Protein AF-A0A6A4YW68-F1 (afdb_monomer)

Sequence (119 aa):
HVTNDAQNQPQPSDTRAFSNYSYSSSSVVDDKGRRVRSVRRRYEDANGRLKAVHERTLDGKTLVTTWNKANKDDQGTHETVCPEGSTPDEFEAQWKDTPFAKAHNEALPADTANEQIQA

Mean predicted aligned error: 10.87 Å

Foldseek 3Di:
DDDDDDDDDPDPDLDPWDKDKDWDKDWDQFPVRKIKIWIWIWIATSQGWIKIWIWIDTRNKIKIWIWTAGGPPGPIDIDIDTPDDDDPVVVVVVVCRGPVNVVVVVPDDPPPPDCVTPD

Radius of gyration: 21.26 Å; Cα contacts (8 Å, |Δi|>4): 185; chains: 1; bounding box: 58×58×48 Å

Organism: NCBI:txid120398

pLDDT: mean 79.71, std 19.31, range [36.06, 96.0]

Secondary structure (DSSP, 8-state):
----------PPPS----EEEEEEEEEEE-TTS-EEEEEEEEEEETT--EEEEEEEEETTEEEEEEEEESSTT---EEEEE--SSS-HHHHHHHHTTSHHHHHHHHHS-TT-TT-TTT-

Solvent-accessible surface area (backbone atoms only — not comparable to full-atom values): 7223 Å² total; per-residue (Å²): 139,88,79,87,84,76,84,84,72,84,73,76,70,97,68,69,86,46,75,49,77,48,78,50,75,50,73,49,68,40,100,84,71,40,56,37,36,45,34,41,38,37,39,39,36,64,66,40,27,34,40,32,38,41,39,38,35,48,77,92,40,41,42,38,38,37,39,39,22,82,26,71,88,47,91,52,49,79,48,78,47,41,71,74,94,61,54,63,67,62,50,51,64,56,45,58,76,31,67,69,42,46,53,48,63,72,71,47,68,97,85,64,87,80,61,84,74,80,120

Nearest PDB structures (foldseek):
  5xfm-assembly2_B  TM=4.827E-01  e=1.754E+00  Bacteroides thetaiotaomicron
  7x86-assembly1_A  TM=5.516E-01  e=5.245E+00  Micromonospora sp.
  6isl-assembly1_B-2  TM=3.684E-01  e=4.213E+00  Streptomyces xi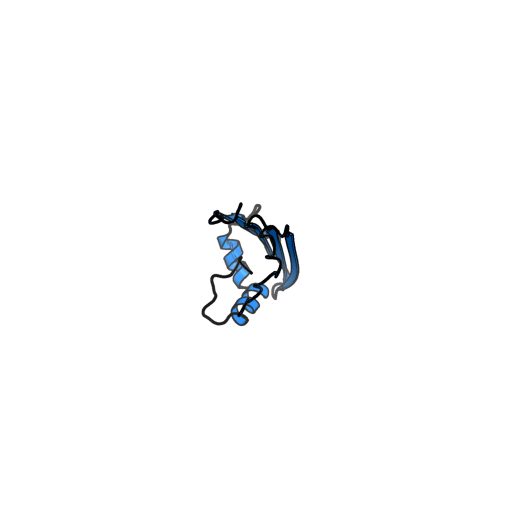amenensis 318
  6jjt-assembly1_D  TM=2.840E-01  e=7.285E+00  Penicillium herquei

Structure (mmCIF, N/CA/C/O backbone):
data_AF-A0A6A4YW68-F1
#
_entry.id   AF-A0A6A4YW68-F1
#
loop_
_atom_site.group_PDB
_atom_site.id
_atom_site.type_symbol
_atom_site.label_atom_id
_atom_site.label_alt_id
_atom_site.label_comp_id
_atom_site.label_asym_id
_atom_site.label_entity_id
_atom_site.label_seq_id
_atom_site.pdbx_PDB_ins_code
_atom_site.Cartn_x
_atom_site.Cartn_y
_atom_site.Cartn_z
_atom_site.occupancy
_atom_site.B_iso_or_equiv
_atom_site.auth_seq_id
_atom_site.auth_comp_id
_atom_site.auth_asym_id
_atom_site.auth_atom_id
_atom_site.pdbx_PDB_model_num
ATOM 1 N N . HIS A 1 1 ? 37.398 -44.244 -32.318 1.00 38.28 1 HIS A N 1
ATOM 2 C CA . HIS A 1 1 ? 37.098 -42.806 -32.445 1.00 38.28 1 HIS A CA 1
ATOM 3 C C . HIS A 1 1 ? 35.786 -42.549 -31.729 1.00 38.28 1 HIS A C 1
ATOM 5 O O . HIS A 1 1 ? 34.819 -43.239 -32.016 1.00 38.28 1 HIS A O 1
ATOM 11 N N . VAL A 1 2 ? 35.801 -41.651 -30.745 1.00 36.78 2 VAL A N 1
ATOM 12 C CA . VAL A 1 2 ? 34.619 -41.165 -30.024 1.00 36.78 2 VAL A CA 1
ATOM 13 C C . VAL A 1 2 ? 34.227 -39.850 -30.681 1.00 36.78 2 VAL A C 1
ATOM 15 O O . VAL A 1 2 ? 35.091 -38.989 -30.829 1.00 36.78 2 VAL A O 1
ATOM 18 N N . THR A 1 3 ? 32.958 -39.673 -31.026 1.00 37.28 3 THR A N 1
ATOM 19 C CA . THR A 1 3 ? 32.381 -38.345 -31.257 1.00 37.28 3 THR A CA 1
ATOM 20 C C . THR A 1 3 ? 31.092 -38.242 -30.458 1.00 37.28 3 THR A C 1
ATOM 22 O O . THR A 1 3 ? 30.103 -38.908 -30.749 1.00 37.28 3 THR A O 1
ATOM 25 N N . ASN A 1 4 ? 31.181 -37.451 -29.387 1.00 42.38 4 ASN A N 1
ATOM 26 C CA . ASN A 1 4 ? 30.062 -36.882 -28.650 1.00 42.38 4 ASN A CA 1
ATOM 27 C C . ASN A 1 4 ? 29.356 -35.880 -29.566 1.00 42.38 4 ASN A C 1
ATOM 29 O O . ASN A 1 4 ? 29.961 -34.860 -29.892 1.00 42.38 4 ASN A O 1
ATOM 33 N N . ASP A 1 5 ? 28.094 -36.122 -29.911 1.00 39.84 5 ASP A N 1
ATOM 34 C CA . ASP A 1 5 ? 27.242 -35.066 -30.450 1.00 39.84 5 ASP A CA 1
ATOM 35 C C . ASP A 1 5 ? 26.534 -34.365 -29.294 1.00 39.84 5 ASP A C 1
ATOM 37 O O . ASP A 1 5 ? 25.634 -34.882 -28.628 1.00 39.84 5 ASP A O 1
ATOM 41 N N . ALA A 1 6 ? 27.061 -33.179 -29.017 1.00 41.31 6 ALA A N 1
ATOM 42 C CA . ALA A 1 6 ? 26.583 -32.250 -28.025 1.00 41.31 6 ALA A CA 1
ATOM 43 C C . ALA A 1 6 ? 25.169 -31.758 -28.368 1.00 41.31 6 ALA A C 1
ATOM 45 O O . ALA A 1 6 ? 24.884 -31.337 -29.484 1.00 41.31 6 ALA A O 1
ATOM 46 N N . GLN A 1 7 ? 24.311 -31.788 -27.349 1.00 46.56 7 GLN A N 1
ATOM 47 C CA . GLN A 1 7 ? 23.384 -30.716 -26.981 1.00 46.56 7 GLN A CA 1
ATOM 48 C C . GLN A 1 7 ? 22.832 -29.867 -28.140 1.00 46.56 7 GLN A C 1
ATOM 50 O O . GLN A 1 7 ? 23.384 -28.825 -28.480 1.00 46.56 7 GLN A O 1
ATOM 55 N N . ASN A 1 8 ? 21.646 -30.225 -28.628 1.00 48.16 8 ASN A N 1
ATOM 56 C CA . ASN A 1 8 ? 20.744 -29.246 -29.231 1.00 48.16 8 ASN A CA 1
ATOM 57 C C . ASN A 1 8 ? 19.422 -29.230 -28.455 1.00 48.16 8 ASN A C 1
ATOM 59 O O . ASN A 1 8 ? 18.390 -29.704 -28.926 1.00 48.16 8 ASN A O 1
ATOM 63 N N . GLN A 1 9 ? 19.475 -28.740 -27.214 1.00 43.31 9 GLN A N 1
ATOM 64 C CA . GLN A 1 9 ? 18.279 -28.193 -26.580 1.00 43.31 9 GLN A CA 1
ATOM 65 C C . GLN A 1 9 ? 18.144 -26.741 -27.055 1.00 43.31 9 GLN A C 1
ATOM 67 O O . GLN A 1 9 ? 19.104 -25.982 -26.904 1.00 43.31 9 GLN A O 1
ATOM 72 N N . PRO A 1 10 ? 16.994 -26.329 -27.618 1.00 43.75 10 PRO A N 1
ATOM 73 C CA . PRO A 1 10 ? 16.765 -24.927 -27.922 1.00 43.75 10 PRO A CA 1
ATOM 74 C C . PRO A 1 10 ? 16.802 -24.132 -26.614 1.00 43.75 10 PRO A C 1
ATOM 76 O O . PRO A 1 10 ? 15.959 -24.313 -25.736 1.00 43.75 10 PRO A O 1
ATOM 79 N N . GLN A 1 11 ? 17.811 -23.272 -26.484 1.00 45.16 11 GLN A N 1
ATOM 80 C CA . GLN A 1 11 ? 17.879 -22.248 -25.446 1.00 45.16 11 GLN A CA 1
ATOM 81 C C . GLN A 1 11 ? 16.608 -21.391 -25.554 1.00 45.16 11 GLN A C 1
ATOM 83 O O . GLN A 1 11 ? 16.341 -20.870 -26.643 1.00 45.16 11 GLN A O 1
ATOM 88 N N . PRO A 1 12 ? 15.788 -21.258 -24.495 1.00 46.03 12 PRO A N 1
ATOM 89 C CA . PRO A 1 12 ? 14.643 -20.366 -24.539 1.00 46.03 12 PRO A CA 1
ATOM 90 C C . PRO A 1 12 ? 15.177 -18.952 -24.757 1.00 46.03 12 PRO A C 1
ATOM 92 O O . PRO A 1 12 ? 15.926 -18.430 -23.938 1.00 46.03 12 PRO A O 1
ATOM 95 N N . SER A 1 13 ? 14.824 -18.346 -25.889 1.00 53.38 13 SER A N 1
ATOM 96 C CA . SER A 1 13 ? 15.087 -16.934 -26.144 1.00 53.38 13 SER A CA 1
ATOM 97 C C . SER A 1 13 ? 14.592 -16.124 -24.947 1.00 53.38 13 SER A C 1
ATOM 99 O O . SER A 1 13 ? 13.420 -16.243 -24.574 1.00 53.38 13 SER A O 1
ATOM 101 N N . ASP A 1 14 ? 15.476 -15.312 -24.376 1.00 56.16 14 ASP A N 1
ATOM 102 C CA . ASP A 1 14 ? 15.314 -14.495 -23.165 1.00 56.16 14 ASP A CA 1
ATOM 103 C C . ASP A 1 14 ? 14.323 -13.319 -23.355 1.00 56.16 14 ASP A C 1
ATOM 105 O O . ASP A 1 14 ? 14.519 -12.186 -22.923 1.00 56.16 14 ASP A O 1
ATOM 109 N N . THR A 1 15 ? 13.247 -13.556 -24.101 1.00 59.22 15 THR A N 1
ATOM 110 C CA . THR A 1 15 ? 12.285 -12.553 -24.565 1.00 59.22 15 THR A CA 1
ATOM 111 C C . THR A 1 15 ? 10.872 -13.118 -24.523 1.00 59.22 15 THR A C 1
ATOM 113 O O . THR A 1 15 ? 10.074 -12.945 -25.443 1.00 59.22 15 THR A O 1
ATOM 116 N N . ARG A 1 16 ? 10.521 -13.831 -23.448 1.00 62.88 16 ARG A N 1
ATOM 117 C CA . ARG A 1 16 ? 9.115 -14.164 -23.227 1.00 62.88 16 ARG A CA 1
ATOM 118 C C . ARG A 1 16 ? 8.393 -12.875 -22.847 1.00 62.88 16 ARG A C 1
ATOM 120 O O . ARG A 1 16 ? 8.469 -12.440 -21.705 1.00 62.88 16 ARG A O 1
ATOM 127 N N . ALA A 1 17 ? 7.714 -12.258 -23.810 1.00 79.44 17 ALA A N 1
ATOM 128 C CA . ALA A 1 17 ? 6.778 -11.180 -23.533 1.00 79.44 17 ALA A CA 1
ATOM 129 C C . ALA A 1 17 ? 5.693 -11.728 -22.592 1.00 79.44 17 ALA A C 1
ATOM 131 O O . ALA A 1 17 ? 4.879 -12.564 -22.983 1.00 79.44 17 ALA A O 1
ATOM 132 N N . PHE A 1 18 ? 5.732 -11.311 -21.331 1.00 85.19 18 PHE A N 1
ATOM 133 C CA . PHE A 1 18 ? 4.717 -11.611 -20.335 1.00 85.19 18 PHE A CA 1
ATOM 134 C C . PHE A 1 18 ? 4.196 -10.305 -19.748 1.00 85.19 18 PHE A C 1
ATOM 136 O O . PHE A 1 18 ? 4.917 -9.311 -19.641 1.00 85.19 18 PHE A O 1
ATOM 143 N N . SER A 1 19 ? 2.930 -10.329 -19.363 1.00 90.69 19 SER A N 1
ATOM 144 C CA . SER A 1 19 ? 2.305 -9.296 -18.552 1.00 90.69 19 SER A CA 1
ATOM 145 C C . SER A 1 19 ? 1.410 -10.004 -17.552 1.00 90.69 19 SER A C 1
ATOM 147 O O . SER A 1 19 ? 0.644 -10.892 -17.925 1.00 90.69 19 SER A O 1
ATOM 149 N N . ASN A 1 20 ? 1.538 -9.641 -16.286 1.00 93.00 20 ASN A N 1
ATOM 150 C CA . ASN A 1 20 ? 0.742 -10.169 -15.200 1.00 93.00 20 ASN A CA 1
ATOM 151 C C . ASN A 1 20 ? -0.098 -9.044 -14.602 1.00 93.00 20 ASN A C 1
ATOM 153 O O . ASN A 1 20 ? 0.391 -7.931 -14.399 1.00 93.00 20 ASN A O 1
ATOM 157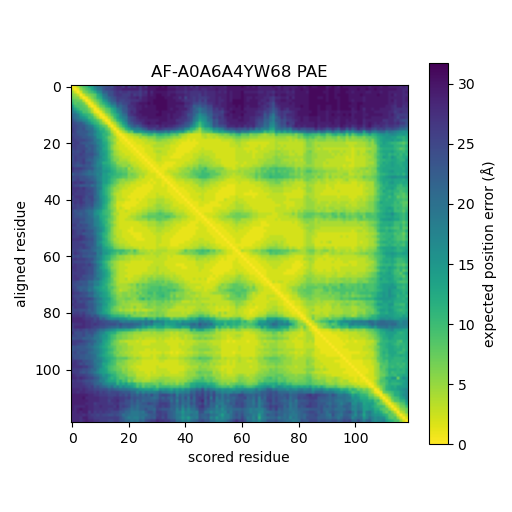 N N . TYR A 1 21 ? -1.362 -9.342 -14.322 1.00 93.94 21 TYR A N 1
ATOM 158 C CA . TYR A 1 21 ? -2.265 -8.430 -13.644 1.00 93.94 21 TYR A CA 1
ATOM 159 C C . TYR A 1 21 ? -3.045 -9.174 -12.567 1.00 93.94 21 TYR A C 1
ATOM 161 O O . TYR A 1 21 ? -3.757 -10.133 -12.858 1.00 93.94 21 TYR A O 1
ATOM 169 N N . SER A 1 22 ? -2.951 -8.680 -11.338 1.00 94.06 22 SER A N 1
ATOM 170 C CA . SER A 1 22 ? -3.677 -9.205 -10.187 1.00 94.06 22 SER A CA 1
ATOM 171 C C . SER A 1 22 ? -4.608 -8.134 -9.640 1.00 94.06 22 SER A C 1
ATOM 173 O O . SER A 1 22 ? -4.198 -6.991 -9.433 1.00 94.06 22 SER A O 1
ATOM 175 N N . TYR A 1 23 ? -5.853 -8.513 -9.365 1.00 94.19 23 TYR A N 1
ATOM 176 C CA . TYR A 1 23 ? -6.848 -7.677 -8.701 1.00 94.19 23 TYR A CA 1
ATOM 177 C C . TYR A 1 23 ? -7.495 -8.472 -7.570 1.00 94.19 23 TYR A C 1
ATOM 179 O O . TYR A 1 23 ? -8.003 -9.568 -7.793 1.00 94.19 23 TYR A O 1
ATOM 187 N N . SER A 1 24 ? -7.512 -7.911 -6.366 1.00 94.06 24 SER A N 1
ATOM 188 C CA . SER A 1 24 ? -8.294 -8.440 -5.252 1.00 94.06 24 SER A CA 1
ATOM 189 C C . SER A 1 24 ? -9.043 -7.316 -4.554 1.00 94.06 24 SER A C 1
ATOM 191 O O . SER A 1 24 ? -8.544 -6.198 -4.423 1.00 94.06 24 SER A O 1
ATOM 193 N N . SER A 1 25 ? -10.267 -7.600 -4.118 1.00 93.88 25 SER A N 1
ATOM 194 C CA . SER A 1 25 ? -11.071 -6.673 -3.332 1.00 93.88 25 SER A CA 1
ATOM 195 C C . SER A 1 25 ? -11.809 -7.433 -2.247 1.00 93.88 25 SER A C 1
ATOM 197 O O . SER A 1 25 ? -12.426 -8.461 -2.512 1.00 93.88 25 SER A O 1
ATOM 199 N N . SER A 1 26 ? -11.763 -6.889 -1.038 1.00 93.44 26 SER A N 1
ATOM 200 C CA . SER A 1 26 ? -12.455 -7.428 0.123 1.00 93.44 26 SER A CA 1
ATOM 201 C C . SER A 1 26 ? -13.098 -6.289 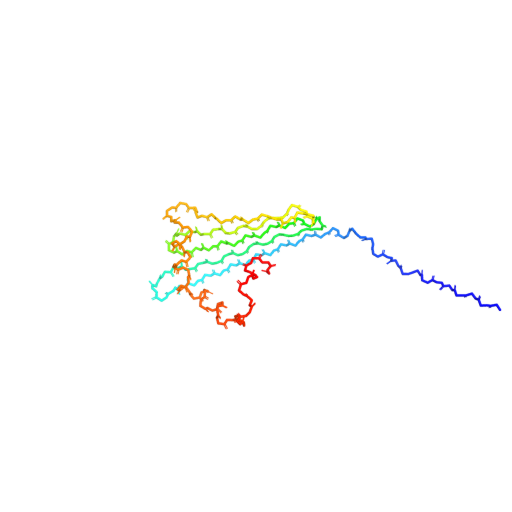0.899 1.00 93.44 26 SER A C 1
ATOM 203 O O . SER A 1 26 ? -12.528 -5.201 1.010 1.00 93.44 26 SER A O 1
ATOM 205 N N . SER A 1 27 ? -14.273 -6.539 1.468 1.00 93.56 27 SER A N 1
ATOM 206 C CA . SER A 1 27 ? -14.956 -5.590 2.345 1.00 93.56 27 SER A CA 1
ATOM 207 C C . SER A 1 27 ? -15.593 -6.301 3.525 1.00 93.56 27 SER A C 1
ATOM 209 O O . SER A 1 27 ? -16.214 -7.344 3.341 1.00 93.56 27 SER A O 1
ATOM 211 N N . VAL A 1 28 ? -15.485 -5.703 4.705 1.00 93.44 28 VAL A N 1
ATOM 212 C CA . VAL A 1 28 ? -16.086 -6.187 5.951 1.00 93.44 28 VAL A CA 1
ATOM 213 C C . VAL A 1 28 ? -16.692 -5.015 6.714 1.00 93.44 28 VAL A C 1
ATOM 215 O O . VAL A 1 28 ? -16.391 -3.854 6.430 1.00 93.44 28 VAL A O 1
ATOM 218 N N . VAL A 1 29 ? -17.565 -5.311 7.667 1.00 92.19 29 VAL A N 1
ATOM 219 C CA . VAL A 1 29 ? -18.054 -4.329 8.638 1.00 92.19 29 VAL A CA 1
ATOM 220 C C . VAL A 1 29 ? -17.293 -4.569 9.936 1.00 92.19 29 VAL A C 1
ATOM 222 O O . VAL A 1 29 ? -17.154 -5.721 10.341 1.00 92.19 29 VAL A O 1
ATOM 225 N N . ASP A 1 30 ? -16.735 -3.515 10.527 1.00 89.44 30 ASP A N 1
ATOM 226 C CA . ASP A 1 30 ? -16.050 -3.610 11.818 1.00 89.44 30 ASP A CA 1
ATOM 227 C C . ASP A 1 30 ? -17.042 -3.638 12.993 1.00 89.44 30 ASP A C 1
ATOM 229 O O . ASP A 1 30 ? -18.245 -3.422 12.828 1.00 89.44 30 ASP A O 1
ATOM 233 N N . ASP A 1 31 ? -16.529 -3.860 14.202 1.00 88.06 31 ASP A N 1
ATOM 234 C CA . ASP A 1 31 ? -17.338 -3.934 15.428 1.00 88.06 31 ASP A CA 1
ATOM 235 C C . ASP A 1 31 ? -18.059 -2.612 15.761 1.00 88.06 31 ASP A C 1
ATOM 237 O O . ASP A 1 31 ? -18.980 -2.580 16.574 1.00 88.06 31 ASP A O 1
ATOM 241 N N . LYS A 1 32 ? -17.657 -1.506 15.119 1.00 88.12 32 LYS A N 1
ATOM 242 C CA . LYS A 1 32 ? -18.267 -0.175 15.248 1.00 88.12 32 LYS A CA 1
ATOM 243 C C . LYS A 1 32 ? -19.320 0.079 14.163 1.00 88.12 32 LYS A C 1
ATOM 245 O O . LYS A 1 32 ? -19.833 1.190 14.062 1.00 88.12 32 LYS A O 1
ATOM 250 N N . GLY A 1 33 ? -19.637 -0.921 13.338 1.00 89.44 33 GLY A N 1
ATOM 251 C CA . GLY A 1 33 ? -20.590 -0.808 12.237 1.00 89.44 33 GLY A CA 1
ATOM 252 C C . GLY A 1 33 ? -20.043 -0.082 11.003 1.00 89.44 33 GLY A C 1
ATOM 253 O O . GLY A 1 33 ? -20.802 0.191 10.071 1.00 89.44 33 GLY A O 1
ATOM 254 N N . ARG A 1 34 ? -18.743 0.232 10.953 1.00 91.38 34 ARG A N 1
ATOM 255 C CA . ARG A 1 34 ? -18.119 0.956 9.838 1.00 91.38 34 ARG A CA 1
ATOM 256 C C . ARG A 1 34 ? -17.704 -0.019 8.750 1.00 91.38 34 ARG A C 1
ATOM 258 O O . ARG A 1 34 ? -17.147 -1.084 9.014 1.00 91.38 34 ARG A O 1
ATOM 265 N N . ARG A 1 35 ? -17.931 0.357 7.491 1.00 92.38 35 ARG A N 1
ATOM 266 C CA . ARG A 1 35 ? -17.478 -0.442 6.349 1.00 92.38 35 ARG A CA 1
ATOM 267 C C . ARG A 1 35 ? -15.987 -0.215 6.114 1.00 92.38 35 ARG A C 1
ATOM 269 O O . ARG A 1 35 ? -15.558 0.906 5.847 1.00 92.38 35 ARG A O 1
ATOM 276 N N . VAL A 1 36 ? -15.230 -1.303 6.157 1.00 94.06 36 VAL A N 1
ATOM 277 C CA . VAL A 1 36 ? -13.804 -1.352 5.839 1.00 94.06 36 VAL A CA 1
ATOM 278 C C . VAL A 1 36 ? -13.631 -2.064 4.505 1.00 94.06 36 VAL A C 1
ATOM 280 O O . VAL A 1 36 ? -14.179 -3.148 4.301 1.00 94.06 36 VAL A O 1
ATOM 283 N N . ARG A 1 37 ? -12.866 -1.481 3.585 1.00 95.06 37 ARG A N 1
ATOM 284 C CA . ARG A 1 37 ? -12.572 -2.071 2.275 1.00 95.06 37 ARG A CA 1
ATOM 285 C C . ARG A 1 37 ? -11.074 -2.063 2.012 1.00 95.06 37 ARG A C 1
ATOM 287 O O . ARG A 1 37 ? -10.381 -1.112 2.350 1.00 95.06 37 ARG A O 1
ATOM 294 N N . SER A 1 38 ? -10.595 -3.127 1.385 1.00 93.69 38 SER A N 1
ATOM 295 C CA . SER A 1 38 ? -9.221 -3.280 0.922 1.00 93.69 38 SER A CA 1
ATOM 296 C C . SER A 1 38 ? -9.254 -3.711 -0.539 1.00 93.69 38 SER A C 1
ATOM 298 O O . SER A 1 38 ? -9.959 -4.659 -0.889 1.00 93.69 38 SER A O 1
ATOM 300 N N . VAL A 1 39 ? -8.524 -3.013 -1.401 1.00 95.12 39 VAL A N 1
ATOM 301 C CA . VAL A 1 39 ? -8.362 -3.351 -2.816 1.00 95.12 39 VAL A CA 1
ATOM 302 C C . VAL A 1 39 ? -6.891 -3.370 -3.151 1.00 95.12 39 VAL A C 1
ATOM 304 O O . VAL A 1 39 ? -6.198 -2.379 -2.938 1.00 95.12 39 VAL A O 1
ATOM 307 N N . ARG A 1 40 ? -6.418 -4.463 -3.736 1.00 94.31 40 ARG A N 1
ATOM 308 C CA . ARG A 1 40 ? -5.050 -4.570 -4.234 1.00 94.31 40 ARG A CA 1
ATOM 309 C C . ARG A 1 40 ? -5.070 -4.759 -5.735 1.00 94.31 40 ARG A C 1
ATOM 311 O O . ARG A 1 40 ? -5.867 -5.533 -6.264 1.00 94.31 40 ARG A O 1
ATOM 318 N N . ARG A 1 41 ? -4.198 -4.032 -6.420 1.00 96.00 41 ARG A N 1
ATOM 319 C CA . ARG A 1 41 ? -3.976 -4.135 -7.860 1.00 96.00 41 ARG A CA 1
ATOM 320 C C . ARG A 1 41 ? -2.483 -4.241 -8.089 1.00 96.00 41 ARG A C 1
ATOM 322 O O . ARG A 1 41 ? -1.749 -3.412 -7.570 1.00 96.00 41 ARG A O 1
ATOM 329 N N . ARG A 1 42 ? -2.032 -5.208 -8.873 1.00 95.00 42 ARG A N 1
ATOM 330 C CA . ARG A 1 42 ? -0.627 -5.326 -9.260 1.00 95.00 42 ARG A CA 1
ATOM 331 C C . ARG A 1 42 ? -0.536 -5.560 -10.750 1.00 95.00 42 ARG A C 1
ATOM 333 O O . ARG A 1 42 ? -1.274 -6.372 -11.289 1.00 95.00 42 ARG A O 1
ATOM 340 N N . TYR A 1 43 ? 0.373 -4.850 -11.385 1.00 95.25 43 TYR A N 1
ATOM 341 C CA . TYR A 1 43 ? 0.780 -5.047 -12.760 1.00 95.25 43 TYR A CA 1
ATOM 342 C C . TYR A 1 43 ? 2.281 -5.307 -12.783 1.00 95.25 43 TYR A C 1
ATOM 344 O O . TYR A 1 43 ? 3.019 -4.615 -12.0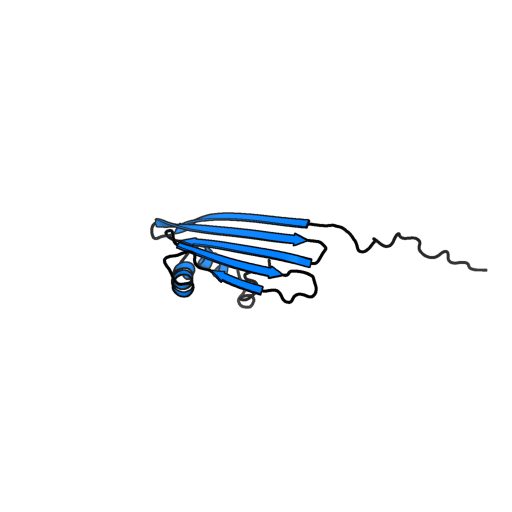82 1.00 95.25 43 TYR A O 1
ATOM 352 N N . GLU A 1 44 ? 2.720 -6.261 -13.594 1.00 94.25 44 GLU A N 1
ATOM 353 C CA . GLU A 1 44 ? 4.132 -6.507 -13.877 1.00 94.25 44 GLU A CA 1
ATOM 354 C C . GLU A 1 44 ? 4.308 -6.976 -15.322 1.00 94.25 44 GLU A C 1
ATOM 356 O O . GLU A 1 44 ? 3.475 -7.732 -15.820 1.00 94.25 44 GLU A O 1
ATOM 361 N N . ASP A 1 45 ? 5.372 -6.561 -16.006 1.00 91.44 45 ASP A N 1
ATOM 362 C CA . ASP A 1 45 ? 5.676 -7.038 -17.358 1.00 91.44 45 ASP A CA 1
ATOM 363 C C . ASP A 1 45 ? 7.128 -7.484 -17.553 1.00 91.44 45 ASP A C 1
ATOM 365 O O . ASP A 1 45 ? 7.998 -7.295 -16.703 1.00 91.44 45 ASP A O 1
ATOM 369 N N . ALA A 1 46 ? 7.390 -8.089 -18.714 1.00 89.44 46 ALA A N 1
ATOM 370 C CA . ALA A 1 46 ? 8.697 -8.618 -19.096 1.00 89.44 46 ALA A CA 1
ATOM 371 C C . ALA A 1 46 ? 9.838 -7.586 -19.107 1.00 89.44 46 ALA A C 1
ATOM 373 O O . ALA A 1 46 ? 11.007 -7.972 -18.992 1.00 89.44 46 ALA A O 1
ATOM 374 N N . ASN A 1 47 ? 9.529 -6.287 -19.186 1.00 88.69 47 ASN A N 1
ATOM 375 C CA . ASN A 1 47 ? 10.530 -5.220 -19.117 1.00 88.69 47 ASN A CA 1
ATOM 376 C C . ASN A 1 47 ? 10.918 -4.888 -17.664 1.00 88.69 47 ASN A C 1
ATOM 378 O O . ASN A 1 47 ? 11.766 -4.028 -17.424 1.00 88.69 47 ASN A O 1
ATOM 382 N N . GLY A 1 48 ? 10.319 -5.577 -16.687 1.00 88.56 48 GLY A N 1
ATOM 383 C CA . GLY A 1 48 ? 10.490 -5.317 -15.261 1.00 88.56 48 GLY A CA 1
ATOM 384 C C . GLY A 1 48 ? 9.720 -4.094 -14.784 1.00 88.56 48 GLY A C 1
ATOM 385 O O . GLY A 1 48 ? 10.003 -3.596 -13.693 1.00 88.56 48 GLY A O 1
ATOM 386 N N . ARG A 1 49 ? 8.774 -3.586 -15.587 1.00 93.06 49 ARG A N 1
ATOM 387 C CA . ARG A 1 49 ? 7.864 -2.545 -15.126 1.00 93.06 49 ARG A CA 1
ATOM 388 C C . ARG A 1 49 ? 6.895 -3.170 -14.143 1.00 93.06 49 ARG A C 1
ATOM 390 O O . ARG A 1 49 ? 6.260 -4.167 -14.465 1.00 93.06 49 ARG A O 1
ATOM 397 N N . LEU A 1 50 ? 6.732 -2.551 -12.984 1.00 93.88 50 LEU A N 1
ATOM 398 C CA . LEU A 1 50 ? 5.828 -3.003 -11.942 1.00 93.88 50 LEU A CA 1
ATOM 399 C C . LEU A 1 50 ? 5.031 -1.820 -11.406 1.00 93.88 50 LEU A C 1
ATOM 401 O O . LEU A 1 50 ? 5.574 -0.753 -11.145 1.00 93.88 50 LEU A O 1
ATOM 405 N N . LYS A 1 51 ? 3.729 -2.012 -11.218 1.00 94.75 51 LYS A N 1
ATOM 406 C CA . LYS A 1 51 ? 2.874 -1.068 -10.499 1.00 94.75 51 LYS A CA 1
ATOM 407 C C . LYS A 1 51 ? 1.981 -1.834 -9.538 1.00 94.75 51 LYS A C 1
ATOM 409 O O . LYS A 1 51 ? 1.093 -2.554 -9.985 1.00 94.75 51 LYS A O 1
ATOM 414 N N . ALA A 1 52 ? 2.185 -1.657 -8.241 1.00 95.12 52 ALA A N 1
ATOM 415 C CA . ALA A 1 52 ? 1.310 -2.179 -7.202 1.00 95.12 52 ALA A CA 1
ATOM 416 C C . ALA A 1 52 ? 0.559 -1.021 -6.539 1.00 95.12 52 ALA A C 1
ATOM 418 O O . ALA A 1 52 ? 1.134 0.022 -6.254 1.00 95.12 52 ALA A O 1
ATOM 419 N N . VAL A 1 53 ? -0.740 -1.185 -6.332 1.00 95.25 53 VAL A N 1
ATOM 420 C CA . VAL A 1 53 ? -1.616 -0.209 -5.688 1.00 95.25 53 VAL A CA 1
ATOM 421 C C . VAL A 1 53 ? -2.410 -0.932 -4.618 1.00 95.25 53 VAL A C 1
ATOM 423 O O . VAL A 1 53 ? -3.104 -1.907 -4.912 1.00 95.25 53 VAL A O 1
ATOM 426 N N . HIS A 1 54 ? -2.354 -0.425 -3.394 1.00 94.94 54 HIS A N 1
ATOM 427 C CA . HIS A 1 54 ? -3.201 -0.844 -2.291 1.00 94.94 54 HIS A CA 1
ATOM 428 C C . HIS A 1 54 ? -4.078 0.326 -1.862 1.00 94.94 54 HIS A C 1
ATOM 430 O O . HIS A 1 54 ? -3.604 1.332 -1.350 1.00 94.94 54 HIS A O 1
ATOM 436 N N . GLU A 1 55 ? -5.374 0.189 -2.099 1.00 94.25 55 GLU A N 1
ATOM 437 C CA . GLU A 1 55 ? -6.397 1.155 -1.725 1.00 94.25 55 GLU A CA 1
ATOM 438 C C . GLU A 1 55 ? -7.152 0.605 -0.515 1.00 94.25 55 GLU A C 1
ATOM 440 O O . GLU A 1 55 ? -7.734 -0.483 -0.555 1.00 94.25 55 GLU A O 1
ATOM 445 N N . ARG A 1 56 ? -7.113 1.353 0.581 1.00 94.38 56 ARG A N 1
ATOM 446 C CA . ARG A 1 56 ? -7.809 1.050 1.825 1.00 94.38 56 ARG A CA 1
ATOM 447 C C . ARG A 1 56 ? -8.853 2.121 2.059 1.00 94.38 56 ARG A C 1
ATOM 449 O O . ARG A 1 56 ? -8.534 3.301 2.018 1.00 94.38 56 ARG A O 1
ATOM 456 N N . THR A 1 57 ? -10.084 1.718 2.336 1.00 93.19 57 THR A N 1
ATOM 457 C CA . THR A 1 57 ? -11.171 2.645 2.653 1.00 93.19 57 THR A CA 1
ATOM 458 C C . THR A 1 57 ? -11.730 2.312 4.022 1.00 93.19 57 THR A C 1
ATOM 460 O O . THR A 1 57 ? -12.015 1.150 4.317 1.00 93.19 57 THR A O 1
ATOM 463 N N . LEU A 1 58 ? -11.907 3.337 4.843 1.00 91.12 58 LEU A N 1
ATOM 464 C CA . LEU A 1 58 ? -12.495 3.249 6.168 1.00 91.12 58 LEU A CA 1
ATOM 465 C C . LEU A 1 58 ? -13.357 4.487 6.380 1.00 91.12 58 LEU A C 1
ATOM 467 O O . LEU A 1 58 ? -12.846 5.598 6.310 1.00 91.12 58 LEU A O 1
ATOM 471 N N . ASP A 1 59 ? -14.647 4.292 6.647 1.00 86.38 59 ASP A N 1
ATOM 472 C CA . ASP A 1 59 ? -15.54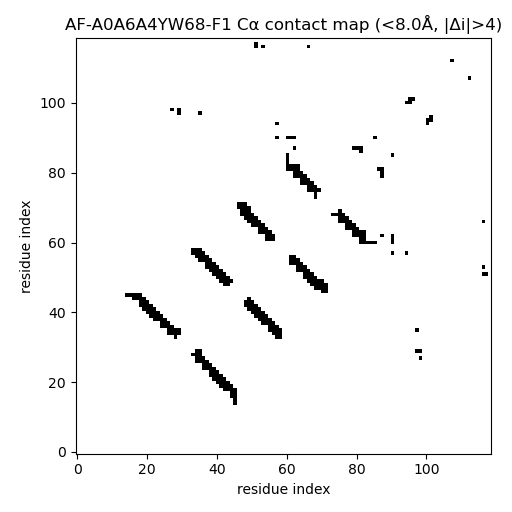2 5.388 7.048 1.00 86.38 59 ASP A CA 1
ATOM 473 C C . ASP A 1 59 ? -15.549 6.575 6.057 1.00 86.38 59 ASP A C 1
ATOM 475 O O . ASP A 1 59 ? -15.422 7.739 6.422 1.00 86.38 59 ASP A O 1
ATOM 479 N N . GLY A 1 60 ? -15.588 6.264 4.756 1.00 85.12 60 GLY A N 1
ATOM 480 C CA . GLY A 1 60 ? -15.537 7.257 3.673 1.00 85.12 60 GLY A CA 1
ATOM 481 C C . GLY A 1 60 ? -14.147 7.836 3.377 1.00 85.12 60 GLY A C 1
ATOM 482 O O . GLY A 1 60 ? -13.958 8.423 2.316 1.00 85.12 60 GLY A O 1
ATOM 483 N N . LYS A 1 61 ? -13.154 7.616 4.245 1.00 90.19 61 LYS A N 1
ATOM 484 C CA . LYS A 1 61 ? -11.756 8.017 4.038 1.00 90.19 61 LYS A CA 1
ATOM 485 C C . LYS A 1 61 ? -11.032 6.961 3.225 1.00 90.19 61 LYS A C 1
ATOM 487 O O . LYS A 1 61 ? -11.261 5.768 3.426 1.00 90.19 61 LYS A O 1
ATOM 492 N N . THR A 1 62 ? -10.137 7.383 2.340 1.00 92.06 62 THR A N 1
ATOM 493 C CA . THR A 1 62 ? -9.355 6.465 1.506 1.00 92.06 62 THR A CA 1
ATOM 494 C C . THR A 1 62 ? -7.870 6.739 1.672 1.00 92.06 62 THR A C 1
ATOM 496 O O . THR A 1 62 ? -7.446 7.884 1.642 1.00 92.06 62 THR A O 1
ATOM 499 N N . LEU A 1 63 ? -7.076 5.685 1.808 1.00 93.19 63 LEU A N 1
ATOM 500 C CA . LEU A 1 63 ? -5.626 5.733 1.744 1.00 93.19 63 LEU A CA 1
ATOM 501 C C . LEU A 1 63 ? -5.176 4.880 0.565 1.00 93.19 63 LEU A C 1
ATOM 503 O O . LEU A 1 63 ? -5.548 3.709 0.457 1.00 93.19 63 LEU A O 1
ATOM 507 N N . VAL A 1 64 ? -4.395 5.472 -0.329 1.00 93.56 64 VAL A N 1
ATOM 508 C CA . VAL A 1 64 ? -3.856 4.805 -1.509 1.00 93.56 64 VAL A CA 1
ATOM 509 C C . VAL A 1 64 ? -2.348 4.758 -1.381 1.00 93.56 64 VAL A C 1
ATOM 511 O O . VAL A 1 64 ? -1.684 5.790 -1.377 1.00 93.56 64 VAL A O 1
ATOM 514 N N . THR A 1 65 ? -1.814 3.549 -1.314 1.00 93.69 65 THR A N 1
ATOM 515 C CA . THR A 1 65 ? -0.381 3.292 -1.356 1.00 93.69 65 THR A CA 1
ATOM 516 C C . THR A 1 65 ? -0.027 2.746 -2.731 1.00 93.69 65 THR A C 1
ATOM 518 O O . THR A 1 65 ? -0.609 1.756 -3.175 1.00 93.69 65 THR A O 1
ATOM 521 N N . THR A 1 66 ? 0.904 3.392 -3.423 1.00 94.31 66 THR A N 1
ATOM 522 C CA . THR A 1 66 ? 1.372 3.001 -4.752 1.00 94.31 66 THR A CA 1
ATOM 523 C C . THR A 1 66 ? 2.860 2.706 -4.708 1.00 94.31 66 THR A C 1
ATOM 525 O O . THR A 1 66 ? 3.656 3.531 -4.271 1.00 94.31 66 THR A O 1
ATOM 528 N N . TRP A 1 67 ? 3.232 1.542 -5.224 1.00 95.06 67 TRP A N 1
ATOM 529 C CA . TRP A 1 67 ? 4.599 1.191 -5.559 1.00 95.06 67 TRP A CA 1
ATOM 530 C C . TRP A 1 67 ? 4.742 1.141 -7.076 1.00 95.06 67 TRP A C 1
ATOM 532 O O . TRP A 1 67 ? 3.929 0.514 -7.761 1.00 95.06 67 TRP A O 1
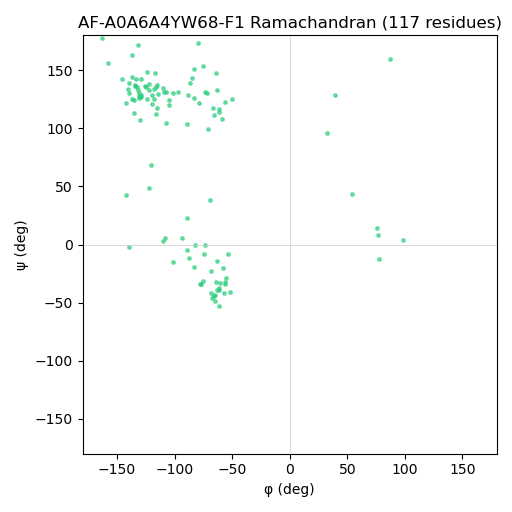ATOM 542 N N . ASN A 1 68 ? 5.761 1.794 -7.618 1.00 92.81 68 ASN A N 1
ATOM 543 C CA . ASN A 1 68 ? 5.998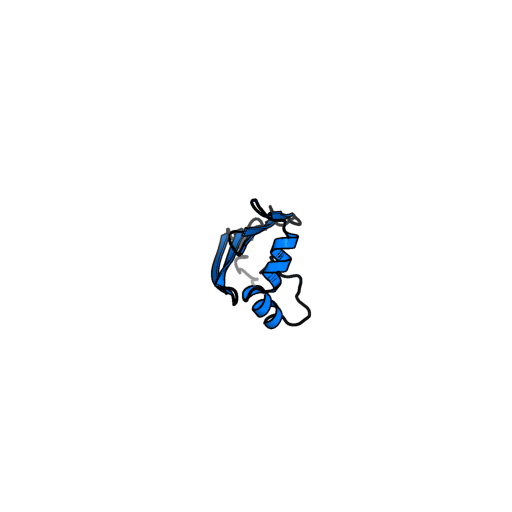 1.849 -9.055 1.00 92.81 68 ASN A CA 1
ATOM 544 C C . ASN A 1 68 ? 7.470 1.595 -9.353 1.00 92.81 68 ASN A C 1
ATOM 546 O O . ASN A 1 68 ? 8.332 2.126 -8.677 1.00 92.81 68 ASN A O 1
ATOM 550 N N . LYS A 1 69 ? 7.752 0.803 -10.374 1.00 94.19 69 LYS A N 1
ATOM 551 C CA . LYS A 1 69 ? 9.086 0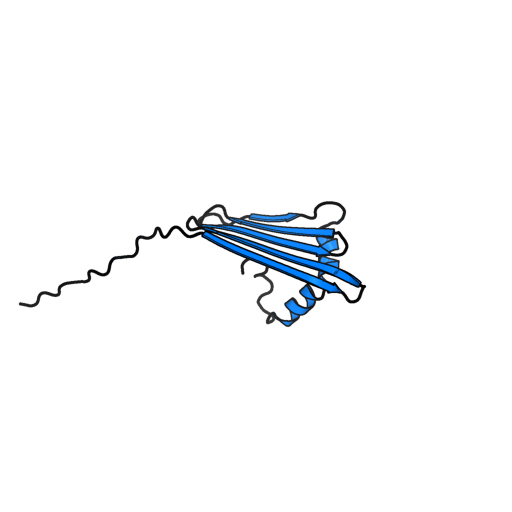.543 -10.898 1.00 94.19 69 LYS A CA 1
ATOM 552 C C . LYS A 1 69 ? 8.983 0.586 -12.416 1.00 94.19 69 LYS A C 1
ATOM 554 O O . LYS A 1 69 ? 8.144 -0.102 -12.996 1.00 94.19 69 LYS A O 1
ATOM 559 N N . ALA A 1 70 ? 9.785 1.416 -13.070 1.00 91.25 70 ALA A N 1
ATOM 560 C CA . ALA A 1 70 ? 9.686 1.634 -14.509 1.00 91.25 70 ALA A CA 1
ATOM 561 C C . ALA A 1 70 ? 10.285 0.484 -15.334 1.00 91.25 70 ALA A C 1
ATOM 563 O O . ALA A 1 70 ? 9.792 0.197 -16.424 1.00 91.25 70 ALA A O 1
ATOM 564 N N . ASN A 1 71 ? 11.344 -0.154 -14.835 1.00 89.38 71 ASN A N 1
ATOM 565 C CA . ASN A 1 71 ? 12.098 -1.219 -15.502 1.00 89.38 71 ASN A CA 1
ATOM 566 C C . ASN A 1 71 ? 12.957 -1.979 -14.479 1.00 89.38 71 ASN A C 1
ATOM 568 O O . ASN A 1 71 ? 12.986 -1.602 -13.315 1.00 89.38 71 ASN A O 1
ATOM 572 N N . LYS A 1 72 ? 13.687 -3.020 -14.897 1.00 86.62 72 LYS A N 1
ATOM 573 C CA . LYS A 1 72 ? 14.507 -3.869 -14.006 1.00 86.62 72 LYS A CA 1
ATOM 574 C C . LYS A 1 72 ? 15.555 -3.113 -13.173 1.00 86.62 72 LYS A C 1
ATOM 576 O O . LYS A 1 72 ? 15.768 -3.509 -12.026 1.00 86.62 72 LYS A O 1
ATOM 581 N N . ASP A 1 73 ? 16.133 -2.041 -13.708 1.00 90.44 73 ASP A N 1
ATOM 582 C CA . ASP A 1 73 ? 17.217 -1.271 -13.078 1.00 90.44 73 ASP A CA 1
ATOM 583 C C . ASP A 1 73 ? 16.708 -0.157 -12.150 1.00 90.44 73 ASP A C 1
ATOM 585 O O . ASP A 1 73 ? 17.469 0.418 -11.373 1.00 90.44 73 ASP A O 1
ATOM 589 N N . ASP A 1 74 ? 15.410 0.139 -12.207 1.00 89.50 74 ASP A N 1
ATOM 590 C CA . ASP A 1 74 ? 14.767 1.104 -11.327 1.00 89.50 74 ASP A CA 1
ATOM 591 C C . ASP A 1 74 ? 14.618 0.524 -9.903 1.00 89.50 74 ASP A C 1
ATOM 593 O O . ASP A 1 74 ? 14.163 -0.609 -9.700 1.00 89.50 74 ASP A O 1
ATOM 597 N N . GLN A 1 75 ? 15.016 1.310 -8.899 1.00 88.75 75 GLN A N 1
ATOM 598 C CA . GLN A 1 75 ? 14.833 0.985 -7.477 1.00 88.75 75 GLN A CA 1
ATOM 599 C C . GLN A 1 75 ? 13.350 1.015 -7.081 1.00 88.75 75 GLN A C 1
ATOM 601 O O . GLN A 1 75 ? 12.934 0.341 -6.139 1.00 88.75 75 GLN A O 1
ATOM 606 N N . GLY A 1 76 ? 12.546 1.742 -7.856 1.00 91.06 76 GLY A N 1
ATOM 607 C CA . GLY A 1 76 ? 11.135 1.959 -7.631 1.00 91.06 76 GLY A CA 1
ATOM 608 C C . GLY A 1 76 ? 10.856 3.150 -6.718 1.00 91.06 76 GLY A C 1
ATOM 609 O O . GLY A 1 76 ? 11.707 3.627 -5.968 1.00 91.06 76 GLY A O 1
ATOM 610 N N . THR A 1 77 ? 9.631 3.649 -6.803 1.00 91.38 77 THR A N 1
ATOM 611 C CA . THR A 1 77 ? 9.099 4.727 -5.981 1.00 91.38 77 THR A CA 1
ATOM 612 C C . THR A 1 77 ? 7.931 4.223 -5.153 1.00 91.38 77 THR A C 1
ATOM 614 O O . THR A 1 77 ? 7.164 3.352 -5.572 1.00 91.38 77 THR A O 1
ATOM 617 N N . HIS A 1 78 ? 7.801 4.804 -3.966 1.00 91.56 78 HIS A N 1
ATOM 618 C CA . HIS A 1 78 ? 6.724 4.531 -3.035 1.00 91.56 78 HIS A CA 1
ATOM 619 C C . HIS A 1 78 ? 6.010 5.832 -2.693 1.00 91.56 78 HIS A C 1
ATOM 621 O O . HIS A 1 78 ? 6.638 6.789 -2.240 1.00 91.56 78 HIS A O 1
ATOM 627 N N . GLU A 1 79 ? 4.700 5.853 -2.892 1.00 91.31 79 GLU A N 1
ATOM 628 C CA . GLU A 1 79 ? 3.864 7.011 -2.622 1.00 91.31 79 GLU A CA 1
ATOM 629 C C . GLU A 1 79 ? 2.639 6.588 -1.815 1.00 91.31 79 GLU A C 1
ATOM 631 O O . GLU A 1 79 ? 1.952 5.629 -2.167 1.00 91.31 79 GLU A O 1
ATOM 636 N N . THR A 1 80 ? 2.341 7.331 -0.753 1.00 91.06 80 THR A N 1
ATOM 637 C CA . THR A 1 80 ? 1.117 7.164 0.031 1.00 91.06 80 THR A CA 1
ATOM 638 C C . THR A 1 80 ? 0.332 8.465 -0.018 1.00 91.06 80 THR A C 1
ATOM 640 O O . THR A 1 80 ? 0.821 9.505 0.416 1.00 91.06 80 THR A O 1
ATOM 643 N N . VAL A 1 81 ? -0.896 8.396 -0.526 1.00 90.94 81 VAL A N 1
ATOM 644 C CA . VAL A 1 81 ? -1.787 9.547 -0.698 1.00 90.94 81 VAL A CA 1
ATOM 645 C C . VAL A 1 81 ? -3.110 9.272 0.002 1.00 90.94 81 VAL A C 1
ATOM 647 O O . VAL A 1 81 ? -3.687 8.195 -0.144 1.00 90.94 81 VAL A O 1
ATOM 650 N N . CYS A 1 82 ? -3.620 10.261 0.734 1.00 88.31 82 CYS A N 1
ATOM 651 C CA . CYS A 1 82 ? -4.976 10.256 1.274 1.00 88.31 82 CYS A CA 1
ATOM 652 C C . CYS A 1 82 ? -5.810 11.272 0.475 1.00 88.31 82 CYS A C 1
ATOM 654 O O . CYS A 1 82 ? -5.600 12.475 0.649 1.00 88.31 82 CYS A O 1
ATOM 656 N N . PRO A 1 83 ? -6.702 10.844 -0.439 1.00 74.88 83 PRO A N 1
ATOM 657 C CA . PRO A 1 83 ? -7.562 11.763 -1.175 1.00 74.88 83 PRO A CA 1
ATOM 658 C C . PRO A 1 83 ? -8.538 12.426 -0.194 1.00 74.88 83 PRO A C 1
ATOM 660 O O . PRO A 1 83 ? -9.372 11.730 0.367 1.00 74.88 83 PRO A O 1
ATOM 663 N N . GLU A 1 84 ? -8.354 13.732 0.024 1.00 71.06 84 GLU A N 1
ATOM 664 C CA . GLU A 1 84 ? -9.148 14.689 0.821 1.00 71.06 84 GLU A CA 1
ATOM 665 C C . GLU A 1 84 ? -9.753 14.231 2.172 1.00 71.06 84 GLU A C 1
ATOM 667 O O . GLU A 1 84 ? -10.520 13.280 2.289 1.00 71.06 84 GLU A O 1
ATOM 672 N N . GLY A 1 85 ? -9.496 15.025 3.220 1.00 63.00 85 GLY A N 1
ATOM 673 C CA . GLY A 1 85 ? -10.247 14.976 4.482 1.00 63.00 85 GLY A CA 1
ATOM 674 C C . GLY A 1 85 ? -9.610 14.186 5.628 1.00 63.00 85 GLY A C 1
ATOM 675 O O . GLY A 1 85 ? -10.235 14.066 6.682 1.00 63.00 85 GLY A O 1
ATOM 676 N N . SER A 1 86 ? -8.395 13.642 5.477 1.00 68.75 86 SER A N 1
ATOM 677 C CA . SER A 1 86 ? -7.604 13.041 6.573 1.00 68.75 86 SER A CA 1
ATOM 678 C C . SER A 1 86 ? -6.113 12.994 6.251 1.00 68.75 86 SER A C 1
ATOM 680 O O . SER A 1 86 ? -5.727 12.980 5.083 1.00 68.75 86 SER A O 1
ATOM 682 N N . THR A 1 87 ? -5.271 12.949 7.283 1.00 85.81 87 THR A N 1
ATOM 683 C CA . THR A 1 87 ? -3.838 12.673 7.114 1.00 85.81 87 THR A CA 1
ATOM 684 C C . THR A 1 87 ? -3.593 11.159 7.021 1.00 85.81 87 THR A C 1
ATOM 686 O O . THR A 1 87 ? -4.362 10.380 7.597 1.00 85.81 87 THR A O 1
ATOM 689 N N . PRO A 1 88 ? -2.537 10.702 6.319 1.00 87.75 88 PRO A N 1
ATOM 690 C CA . PRO A 1 88 ? -2.151 9.289 6.311 1.00 87.75 88 PRO A CA 1
ATOM 691 C C . PRO A 1 88 ? -2.004 8.700 7.721 1.00 87.75 88 PRO A C 1
ATOM 693 O O . PRO A 1 88 ? -2.490 7.602 7.978 1.00 87.75 88 PRO A O 1
ATOM 696 N N . ASP A 1 89 ? -1.424 9.460 8.651 1.00 87.88 89 ASP A N 1
ATOM 697 C CA . ASP A 1 89 ? -1.189 9.015 10.028 1.00 87.88 89 ASP A CA 1
ATOM 698 C C . ASP A 1 89 ? -2.494 8.769 10.798 1.00 87.88 89 ASP A C 1
ATOM 700 O O . ASP A 1 89 ? -2.643 7.750 11.478 1.00 87.88 89 ASP A O 1
ATOM 704 N N . GLU A 1 90 ? -3.478 9.663 10.660 1.00 88.00 90 GLU A N 1
ATOM 705 C CA . GLU A 1 90 ? -4.808 9.482 11.252 1.00 88.00 90 GLU A CA 1
ATOM 706 C C . GLU A 1 90 ? -5.531 8.264 10.676 1.00 88.00 90 GLU A C 1
ATOM 708 O O . GLU A 1 90 ? -6.225 7.548 11.406 1.00 88.00 90 GLU A O 1
ATOM 713 N N . PHE A 1 91 ? -5.388 8.026 9.370 1.00 90.81 91 PHE A N 1
ATOM 714 C CA . PHE A 1 9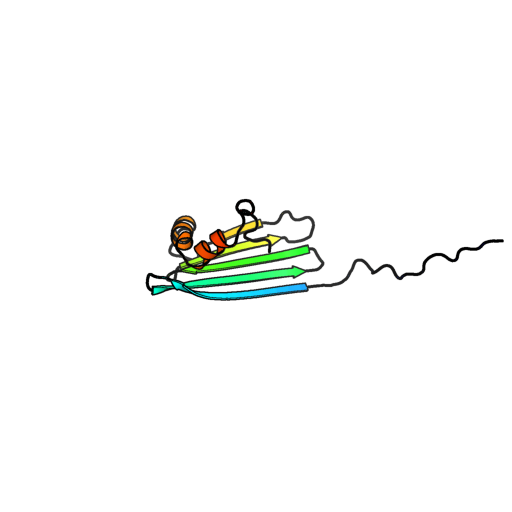1 ? -5.966 6.852 8.730 1.00 90.81 91 PHE A CA 1
ATOM 715 C C . PHE A 1 91 ? -5.325 5.571 9.269 1.00 90.81 91 PHE A C 1
ATOM 717 O O . PHE A 1 91 ? -6.040 4.651 9.665 1.00 90.81 91 PHE A O 1
ATOM 724 N N . GLU A 1 92 ? -3.993 5.512 9.331 1.00 90.56 92 GLU A N 1
ATOM 725 C CA . GLU A 1 92 ? -3.259 4.341 9.819 1.00 90.56 92 GLU A CA 1
ATOM 726 C C . GLU A 1 92 ? -3.585 4.024 11.280 1.00 90.56 92 GLU A C 1
ATOM 728 O O . GLU A 1 92 ? -3.769 2.859 11.641 1.00 90.56 92 GLU A O 1
ATOM 733 N N . ALA A 1 93 ? -3.726 5.051 12.124 1.00 90.25 93 ALA A N 1
ATOM 734 C CA . ALA A 1 93 ? -4.144 4.879 13.511 1.00 90.25 93 ALA A CA 1
ATOM 735 C C . ALA A 1 93 ? -5.502 4.164 13.617 1.00 90.25 93 ALA A C 1
ATOM 737 O O . ALA A 1 93 ? -5.667 3.267 14.443 1.00 90.25 93 ALA A O 1
ATOM 738 N N . GLN A 1 94 ? -6.459 4.510 12.753 1.00 89.75 94 GLN A N 1
ATOM 739 C CA . GLN A 1 94 ? -7.766 3.853 12.725 1.00 89.75 94 GLN A CA 1
ATOM 740 C C . GLN A 1 94 ? -7.734 2.488 12.034 1.00 89.75 94 GLN A C 1
ATOM 742 O O . GLN A 1 94 ? -8.460 1.579 12.439 1.00 89.75 94 GLN A O 1
ATOM 747 N N . TRP A 1 95 ? -6.894 2.331 11.009 1.00 90.94 95 TRP A N 1
ATOM 748 C CA . TRP A 1 95 ? -6.742 1.084 10.270 1.00 90.94 95 TRP A CA 1
ATOM 749 C C . TRP A 1 95 ? -6.259 -0.056 11.170 1.00 90.94 95 TRP A C 1
ATOM 751 O O . TRP A 1 95 ? -6.753 -1.174 11.037 1.00 90.94 95 TRP A O 1
ATOM 761 N N . LYS A 1 96 ? -5.365 0.225 12.129 1.00 90.19 96 LYS A N 1
ATOM 762 C CA . LYS A 1 96 ? -4.842 -0.756 13.103 1.00 90.19 96 LYS A CA 1
ATOM 763 C C . LYS A 1 96 ? -5.927 -1.480 13.905 1.00 90.19 96 LYS A C 1
ATOM 765 O O . LYS A 1 96 ? -5.723 -2.620 14.306 1.00 90.19 96 LYS A O 1
ATOM 770 N N . ASP A 1 97 ? -7.075 -0.842 14.117 1.00 89.12 97 ASP A N 1
ATOM 771 C CA . ASP A 1 97 ? -8.202 -1.430 14.850 1.00 89.12 97 ASP A CA 1
ATOM 772 C C . ASP A 1 97 ? -9.168 -2.222 13.943 1.00 89.12 97 ASP A C 1
ATOM 774 O O . ASP A 1 97 ? -10.112 -2.856 14.418 1.00 89.12 97 ASP A O 1
ATOM 778 N N . THR A 1 98 ? -8.947 -2.219 12.626 1.00 90.81 98 THR A N 1
ATOM 779 C CA . THR A 1 98 ? -9.814 -2.932 11.679 1.00 90.81 98 THR A CA 1
ATOM 780 C C . THR A 1 98 ? -9.573 -4.444 11.707 1.00 90.81 98 THR A C 1
ATOM 782 O O . THR A 1 98 ? -8.448 -4.888 11.966 1.00 90.81 98 THR A O 1
ATOM 785 N N . PRO A 1 99 ? -10.582 -5.262 11.345 1.00 90.56 99 PRO A N 1
ATOM 786 C CA . PRO A 1 99 ? -10.409 -6.710 11.227 1.00 90.56 99 PRO A CA 1
ATOM 787 C C . PRO A 1 99 ? -9.286 -7.114 10.264 1.00 90.56 99 PRO A C 1
ATOM 789 O O . PRO A 1 99 ? -8.602 -8.101 10.503 1.00 90.56 99 PRO A O 1
ATOM 792 N N . PHE A 1 100 ? -9.044 -6.335 9.200 1.00 89.56 100 PHE A N 1
ATOM 793 C CA . PHE A 1 100 ? -7.951 -6.605 8.262 1.00 89.56 100 PHE A CA 1
ATOM 794 C C . PHE A 1 100 ? -6.572 -6.451 8.904 1.00 89.56 100 PHE A C 1
ATOM 796 O O . PHE A 1 100 ? -5.709 -7.294 8.675 1.00 89.56 100 PHE A O 1
ATOM 803 N N . ALA A 1 101 ? -6.352 -5.390 9.687 1.00 88.44 101 ALA A N 1
ATOM 804 C CA . ALA A 1 101 ? -5.071 -5.182 10.358 1.00 88.44 101 ALA A CA 1
ATOM 805 C C . ALA A 1 101 ? -4.837 -6.224 11.458 1.00 88.44 101 ALA A C 1
ATOM 807 O O . ALA A 1 101 ? -3.743 -6.774 11.555 1.00 88.44 101 ALA A O 1
ATOM 808 N N . LYS A 1 102 ? -5.879 -6.547 12.234 1.00 89.25 102 LYS A N 1
ATOM 809 C CA . LYS A 1 102 ? -5.824 -7.581 13.278 1.00 89.25 102 LYS A CA 1
ATOM 810 C C . LYS A 1 102 ? -5.502 -8.957 12.691 1.00 89.25 102 LYS A C 1
ATOM 812 O O . LYS A 1 102 ? -4.499 -9.552 13.069 1.00 89.25 102 LYS A O 1
ATOM 817 N N . ALA A 1 103 ? -6.264 -9.395 11.685 1.00 87.69 103 ALA A N 1
ATOM 818 C CA . ALA A 1 103 ? -6.037 -10.677 11.019 1.00 87.69 103 ALA A CA 1
ATOM 819 C C . ALA A 1 103 ? -4.653 -10.762 10.356 1.00 87.69 103 ALA A C 1
ATOM 821 O O . ALA A 1 103 ? -4.054 -11.830 10.312 1.00 87.69 103 ALA A O 1
ATOM 822 N N . HIS A 1 104 ? -4.119 -9.648 9.847 1.00 81.56 104 HIS A N 1
ATOM 823 C CA . HIS A 1 104 ? -2.768 -9.617 9.293 1.00 81.56 104 HIS A CA 1
ATOM 824 C C . HIS A 1 104 ? -1.693 -9.814 10.366 1.00 81.56 104 HIS A C 1
ATOM 826 O O . HIS A 1 104 ? -0.791 -10.623 10.172 1.00 81.56 104 HIS A O 1
ATOM 832 N N . ASN A 1 105 ? -1.812 -9.121 11.502 1.00 81.12 105 ASN A N 1
ATOM 833 C CA . ASN A 1 105 ? -0.880 -9.272 12.621 1.00 81.12 105 ASN A CA 1
ATOM 834 C C . ASN A 1 105 ? -0.921 -10.685 13.220 1.00 81.12 105 ASN A C 1
ATOM 836 O O . ASN A 1 105 ? 0.100 -11.178 13.680 1.00 81.12 105 ASN A O 1
ATOM 840 N N . GLU A 1 106 ? -2.085 -11.337 13.205 1.00 80.25 106 GLU A N 1
ATOM 841 C CA . GLU A 1 106 ? -2.244 -12.727 13.648 1.00 80.25 106 GLU A CA 1
ATOM 842 C C . GLU A 1 106 ? -1.704 -13.743 12.627 1.00 80.25 106 GLU A C 1
ATOM 844 O O . GLU A 1 106 ? -1.225 -14.808 13.012 1.00 80.25 106 GLU A O 1
ATOM 849 N N . ALA A 1 107 ? -1.774 -13.428 11.330 1.00 74.31 107 ALA A N 1
ATOM 850 C CA . ALA A 1 107 ? -1.320 -14.306 10.252 1.00 74.31 107 ALA A CA 1
ATOM 851 C C . ALA A 1 107 ? 0.192 -14.223 9.972 1.00 74.31 107 ALA A C 1
ATOM 853 O O . ALA A 1 107 ? 0.738 -15.135 9.349 1.00 74.31 107 ALA A O 1
ATOM 854 N N . LEU A 1 108 ? 0.872 -13.151 10.392 1.00 60.91 108 LEU A N 1
ATOM 855 C CA . LEU A 1 108 ? 2.314 -12.996 10.205 1.00 60.91 108 LEU A CA 1
ATOM 856 C C . LEU A 1 108 ? 3.109 -13.614 11.373 1.00 60.91 108 LEU A C 1
ATOM 858 O O . LEU A 1 108 ? 2.881 -13.248 12.526 1.00 60.91 108 LEU A O 1
ATOM 862 N N . PRO A 1 109 ? 4.105 -14.486 11.118 1.00 56.94 109 PRO A N 1
ATOM 863 C CA . PRO A 1 109 ? 5.151 -14.757 12.102 1.00 56.94 109 PRO A CA 1
ATOM 864 C C . PRO A 1 109 ? 5.962 -13.471 12.355 1.00 56.94 109 PRO A C 1
ATOM 866 O O . PRO A 1 109 ? 6.147 -12.663 11.447 1.00 56.94 109 PRO A O 1
ATOM 869 N N . ALA A 1 110 ? 6.458 -13.286 13.583 1.00 54.53 110 ALA A N 1
ATOM 870 C CA . ALA A 1 110 ? 6.975 -12.021 14.131 1.00 54.53 110 ALA A CA 1
ATOM 871 C C . ALA A 1 110 ? 8.079 -11.273 13.331 1.00 54.53 110 ALA A C 1
ATOM 873 O O . ALA A 1 110 ? 8.371 -10.129 13.666 1.00 54.53 110 ALA A O 1
ATOM 874 N N . ASP A 1 111 ? 8.652 -11.855 12.269 1.00 47.69 111 ASP A N 1
ATOM 875 C CA . ASP A 1 111 ? 9.828 -11.332 11.549 1.00 47.69 111 ASP A CA 1
ATOM 876 C C . ASP A 1 111 ? 9.568 -10.751 10.139 1.00 47.69 111 ASP A C 1
ATOM 878 O O . ASP A 1 111 ? 10.509 -10.354 9.458 1.00 47.69 111 ASP A O 1
ATOM 882 N N . THR A 1 112 ? 8.321 -10.640 9.663 1.00 47.84 112 THR A N 1
ATOM 883 C CA . THR A 1 112 ? 8.024 -10.167 8.281 1.00 47.84 112 THR A CA 1
ATOM 884 C C . THR A 1 112 ? 7.116 -8.936 8.232 1.00 47.84 112 THR A C 1
ATOM 886 O O . THR A 1 112 ? 6.150 -8.858 7.481 1.00 47.84 112 THR A O 1
ATOM 889 N N . ALA A 1 113 ? 7.439 -7.910 9.020 1.00 43.88 113 ALA A N 1
ATOM 890 C CA . ALA A 1 113 ? 6.668 -6.663 9.048 1.00 43.88 113 ALA A CA 1
ATOM 891 C C . ALA A 1 113 ? 6.872 -5.745 7.816 1.00 43.88 113 ALA A C 1
ATOM 893 O O . ALA A 1 113 ? 6.136 -4.774 7.672 1.00 43.88 113 ALA A O 1
ATOM 894 N N . ASN A 1 114 ? 7.826 -6.033 6.917 1.00 42.09 114 ASN A N 1
ATOM 895 C CA . ASN A 1 114 ? 8.211 -5.123 5.820 1.00 42.09 114 ASN A CA 1
ATOM 896 C C . ASN A 1 114 ? 7.820 -5.567 4.396 1.00 42.09 114 ASN A C 1
ATOM 898 O O . ASN A 1 114 ? 8.103 -4.848 3.442 1.00 42.09 114 ASN A O 1
ATOM 902 N N . GLU A 1 115 ? 7.125 -6.690 4.213 1.00 43.03 115 GLU A N 1
ATOM 903 C CA . GLU A 1 115 ? 6.745 -7.192 2.876 1.00 43.03 115 GLU A CA 1
ATOM 904 C C . GLU A 1 115 ? 5.391 -6.645 2.377 1.00 43.03 115 GLU A C 1
ATOM 906 O O . GLU A 1 115 ? 4.711 -7.227 1.534 1.00 43.03 115 GLU A O 1
ATOM 911 N N . GLN A 1 116 ? 4.967 -5.497 2.906 1.00 54.00 116 GLN A N 1
ATOM 912 C CA . GLN A 1 116 ? 3.571 -5.047 2.873 1.00 54.00 116 GLN A CA 1
ATOM 913 C C . GLN A 1 116 ? 3.069 -4.542 1.504 1.00 54.00 116 GLN A C 1
ATOM 915 O O . GLN A 1 116 ? 1.900 -4.176 1.385 1.00 54.00 116 GLN A O 1
ATOM 920 N N . ILE A 1 117 ? 3.907 -4.537 0.457 1.00 45.34 117 ILE A N 1
ATOM 921 C CA . ILE A 1 117 ? 3.526 -4.071 -0.895 1.00 45.34 117 ILE A CA 1
ATOM 922 C C . ILE A 1 117 ? 4.106 -4.958 -2.020 1.00 45.34 117 ILE A C 1
ATOM 924 O O . ILE A 1 117 ? 3.834 -4.730 -3.200 1.00 45.34 117 ILE A O 1
ATOM 928 N N . GLN A 1 118 ? 4.902 -5.983 -1.690 1.00 38.06 118 GLN A N 1
ATOM 929 C CA . GLN A 1 118 ? 5.677 -6.736 -2.688 1.00 38.06 118 GLN A CA 1
ATOM 930 C C . GLN A 1 118 ? 5.087 -8.096 -3.087 1.00 38.06 118 GLN A C 1
ATOM 932 O O . GLN A 1 118 ? 5.458 -8.580 -4.160 1.00 38.06 118 GLN A O 1
ATOM 937 N N . ALA A 1 119 ? 4.135 -8.645 -2.323 1.00 36.06 119 ALA A N 1
ATOM 938 C CA . ALA A 1 119 ? 3.431 -9.895 -2.638 1.00 36.06 119 ALA A CA 1
ATOM 939 C C . ALA A 1 119 ? 2.039 -9.660 -3.254 1.00 36.06 119 ALA A C 1
ATOM 941 O O . ALA A 1 119 ? 1.240 -8.885 -2.675 1.00 36.06 119 ALA A O 1
#